Protein AF-A0A7R9SW06-F1 (afdb_monomer)

Structure (mmCIF, N/CA/C/O backbone):
data_AF-A0A7R9SW06-F1
#
_entry.id   AF-A0A7R9SW06-F1
#
loop_
_atom_site.group_PDB
_atom_site.id
_atom_site.type_symbol
_atom_site.label_atom_id
_atom_site.label_alt_id
_atom_site.label_comp_id
_atom_site.label_asym_id
_atom_site.label_entity_id
_atom_site.label_seq_id
_atom_site.pdbx_PDB_ins_code
_atom_site.Cartn_x
_atom_site.Cartn_y
_atom_site.Cartn_z
_atom_site.occupancy
_atom_site.B_iso_or_equiv
_atom_site.auth_seq_id
_atom_site.auth_comp_id
_atom_site.auth_asym_id
_atom_site.auth_atom_id
_atom_site.pdbx_PDB_model_num
ATOM 1 N N . TYR A 1 1 ? 52.222 19.090 9.764 1.00 40.25 1 TYR A N 1
ATOM 2 C CA . TYR A 1 1 ? 51.092 18.446 10.460 1.00 40.25 1 TYR A CA 1
ATOM 3 C C . TYR A 1 1 ? 50.824 17.094 9.822 1.00 40.25 1 TYR A C 1
ATOM 5 O O . TYR A 1 1 ? 50.360 17.030 8.693 1.00 40.25 1 TYR A O 1
ATOM 13 N N . THR A 1 2 ? 51.241 16.023 10.492 1.00 40.75 2 THR A N 1
ATOM 14 C CA . THR A 1 2 ? 51.134 14.634 10.034 1.00 40.75 2 THR A CA 1
ATOM 15 C C . THR A 1 2 ? 49.732 14.092 10.317 1.00 40.75 2 THR A C 1
ATOM 17 O O . THR A 1 2 ? 49.271 14.091 11.455 1.00 40.75 2 THR A O 1
A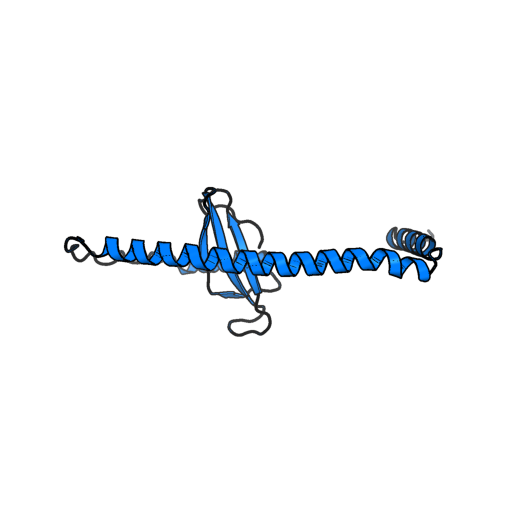TOM 20 N N . ASN A 1 3 ? 49.042 13.645 9.266 1.00 39.06 3 ASN A N 1
ATOM 21 C CA . ASN A 1 3 ? 47.735 12.997 9.353 1.00 39.06 3 ASN A CA 1
ATOM 22 C C . ASN A 1 3 ? 47.910 11.562 9.872 1.00 39.06 3 ASN A C 1
ATOM 24 O O . ASN A 1 3 ? 48.307 10.664 9.129 1.00 39.06 3 ASN A O 1
ATOM 28 N N . VAL A 1 4 ? 47.630 11.344 11.157 1.00 48.91 4 VAL A N 1
A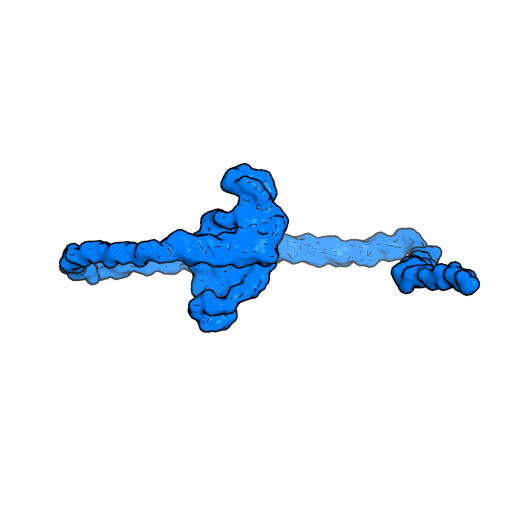TOM 29 C CA . VAL A 1 4 ? 47.586 10.008 11.762 1.00 48.91 4 VAL A CA 1
ATOM 30 C C . VAL A 1 4 ? 46.186 9.436 11.536 1.00 48.91 4 VAL A C 1
ATOM 32 O O . VAL A 1 4 ? 45.221 9.833 12.185 1.00 48.91 4 VAL A O 1
ATOM 35 N N . GLY A 1 5 ? 46.066 8.521 10.573 1.00 46.75 5 GLY A N 1
ATOM 36 C CA . GLY A 1 5 ? 44.815 7.842 10.243 1.00 46.75 5 GLY A CA 1
ATOM 37 C C . GLY A 1 5 ? 44.346 6.922 11.372 1.00 46.75 5 GLY A C 1
ATOM 38 O O . GLY A 1 5 ? 44.949 5.880 11.631 1.00 46.75 5 GLY A O 1
ATOM 39 N N . LEU A 1 6 ? 43.240 7.283 12.022 1.00 52.09 6 LEU A N 1
ATOM 40 C CA . LEU A 1 6 ? 42.521 6.409 12.946 1.00 52.09 6 LEU A CA 1
ATOM 41 C C . LEU A 1 6 ? 41.846 5.270 12.158 1.00 52.09 6 LEU A C 1
ATOM 43 O O . LEU A 1 6 ? 41.028 5.538 11.274 1.00 52.09 6 LEU A O 1
ATOM 47 N N . PRO A 1 7 ? 42.136 3.988 12.451 1.00 55.53 7 PRO A N 1
ATOM 48 C CA . PRO A 1 7 ? 41.423 2.887 11.825 1.00 55.53 7 PRO A CA 1
ATOM 49 C C . PRO A 1 7 ? 39.960 2.898 12.277 1.00 55.53 7 PRO A C 1
ATOM 51 O O . PRO A 1 7 ? 39.664 2.927 13.473 1.00 55.53 7 PRO A O 1
ATOM 54 N N . SER A 1 8 ? 39.049 2.859 11.301 1.00 63.91 8 SER A N 1
ATOM 55 C CA . SER A 1 8 ? 37.607 2.865 11.531 1.00 63.91 8 SER A CA 1
ATOM 56 C C . SER A 1 8 ? 37.210 1.793 12.550 1.00 63.91 8 SER A C 1
ATOM 58 O O . SER A 1 8 ? 37.648 0.641 12.486 1.00 63.91 8 SER A O 1
ATOM 60 N N . ILE A 1 9 ? 36.357 2.180 13.500 1.00 63.38 9 ILE A N 1
ATOM 61 C CA . ILE A 1 9 ? 35.842 1.355 14.609 1.00 63.38 9 ILE A CA 1
ATOM 62 C C . ILE A 1 9 ? 35.368 -0.031 14.125 1.00 63.38 9 ILE A C 1
ATOM 64 O O . ILE A 1 9 ? 35.534 -1.037 14.819 1.00 63.38 9 ILE A O 1
ATOM 68 N N . ARG A 1 10 ? 34.894 -0.103 12.876 1.00 61.09 10 ARG A N 1
ATOM 69 C CA . ARG A 1 10 ? 34.485 -1.320 12.168 1.00 61.09 10 ARG A CA 1
ATOM 70 C C . ARG A 1 10 ? 35.594 -2.380 12.081 1.00 61.09 10 ARG A C 1
ATOM 72 O O . ARG A 1 10 ? 35.355 -3.535 12.424 1.00 61.09 10 ARG A O 1
ATOM 79 N N . LYS A 1 11 ? 36.831 -1.995 11.735 1.00 66.88 11 LYS A N 1
ATOM 80 C CA . LYS A 1 11 ? 37.970 -2.934 11.636 1.00 66.88 11 LYS A CA 1
ATOM 81 C C . LYS A 1 11 ? 38.379 -3.506 12.995 1.00 66.88 11 LYS A C 1
ATOM 83 O O . LYS A 1 11 ? 38.892 -4.623 13.067 1.00 66.88 11 LYS A O 1
ATOM 88 N N . ARG A 1 12 ? 38.150 -2.766 14.087 1.00 66.75 12 ARG A N 1
ATOM 89 C CA . ARG A 1 12 ? 38.473 -3.226 15.448 1.00 66.75 12 ARG A CA 1
ATOM 90 C C . ARG A 1 12 ? 37.442 -4.224 15.977 1.00 66.75 12 ARG A C 1
ATOM 92 O O . ARG A 1 12 ? 37.821 -5.152 16.688 1.00 66.75 12 ARG A O 1
ATOM 99 N N . GLN A 1 13 ? 36.169 -4.071 15.610 1.00 66.12 13 GLN A N 1
ATOM 100 C CA . GLN A 1 13 ? 35.126 -5.032 15.978 1.00 66.12 13 GLN A CA 1
ATOM 101 C C . GLN A 1 13 ? 35.239 -6.347 15.197 1.00 66.12 13 GLN A C 1
ATOM 103 O O . GLN A 1 13 ? 35.116 -7.417 15.791 1.00 66.12 13 GLN A O 1
ATOM 108 N N . GLU A 1 14 ? 35.589 -6.290 13.912 1.00 67.88 14 GLU A N 1
ATOM 109 C CA . GLU A 1 14 ? 35.729 -7.494 13.084 1.00 67.88 14 GLU A CA 1
ATOM 110 C C . GLU A 1 14 ? 36.859 -8.420 13.573 1.00 67.88 14 GLU A C 1
ATOM 112 O O . GLU A 1 14 ? 36.693 -9.638 13.647 1.00 67.88 14 GLU A O 1
ATOM 117 N N . ARG A 1 15 ? 37.991 -7.850 14.015 1.00 70.81 15 ARG A N 1
ATOM 118 C CA . ARG A 1 15 ? 39.097 -8.636 14.595 1.00 70.81 15 ARG A CA 1
ATOM 119 C C . ARG A 1 15 ? 38.717 -9.315 15.913 1.00 70.81 15 ARG A C 1
ATOM 121 O O . ARG A 1 15 ? 39.169 -10.427 16.169 1.00 70.81 15 ARG A O 1
ATOM 128 N N . ARG A 1 16 ? 37.869 -8.682 16.734 1.00 68.94 16 ARG A N 1
ATOM 129 C CA . ARG A 1 16 ? 37.386 -9.272 17.997 1.00 68.94 16 ARG A CA 1
ATOM 130 C C . ARG A 1 16 ? 36.419 -10.434 17.765 1.00 68.94 16 ARG A C 1
ATOM 132 O O . ARG A 1 16 ? 36.455 -11.395 18.525 1.00 68.94 16 ARG A O 1
ATOM 139 N N . LEU A 1 17 ? 35.600 -10.371 16.715 1.00 64.88 17 LEU A N 1
ATOM 140 C CA . LEU A 1 17 ? 34.701 -11.464 16.332 1.00 64.88 17 LEU A CA 1
ATOM 141 C C . LEU A 1 17 ? 35.467 -12.671 15.778 1.00 64.88 17 LEU A C 1
ATOM 143 O O . LEU A 1 17 ? 35.213 -13.792 16.208 1.00 64.88 17 LEU A O 1
ATOM 147 N N . ARG A 1 18 ? 36.467 -12.454 14.912 1.00 66.12 18 ARG A N 1
ATOM 148 C CA . ARG A 1 18 ? 37.287 -13.557 14.374 1.00 66.12 18 ARG A CA 1
ATOM 149 C C . ARG A 1 18 ? 38.090 -14.286 15.458 1.00 66.12 18 ARG A C 1
ATOM 151 O O . ARG A 1 18 ? 38.151 -15.508 15.435 1.00 66.12 18 ARG A O 1
ATOM 158 N N . ALA A 1 19 ? 38.627 -13.563 16.444 1.00 65.56 19 ALA A N 1
ATOM 159 C CA . ALA A 1 19 ? 39.363 -14.167 17.560 1.00 65.56 19 ALA A CA 1
ATOM 160 C C . ALA A 1 19 ? 38.480 -15.005 18.507 1.00 65.56 19 ALA A C 1
ATOM 162 O O . ALA A 1 19 ? 38.982 -15.895 19.184 1.00 65.56 19 ALA A O 1
ATOM 163 N N . ARG A 1 20 ? 37.165 -14.745 18.559 1.00 64.31 20 ARG A N 1
ATOM 164 C CA . ARG A 1 20 ? 36.224 -15.548 19.360 1.00 64.31 20 ARG A CA 1
ATOM 165 C C . ARG A 1 20 ? 35.772 -16.831 18.662 1.00 64.31 20 ARG A C 1
ATOM 167 O O . ARG A 1 20 ? 35.297 -17.736 19.336 1.00 64.31 20 ARG A O 1
ATOM 174 N N . LEU A 1 21 ? 35.931 -16.923 17.341 1.00 58.50 21 LEU A N 1
ATOM 175 C CA . LEU A 1 21 ? 35.469 -18.063 16.544 1.00 58.50 21 LEU A CA 1
ATOM 176 C C . LEU A 1 21 ? 36.570 -19.091 16.241 1.00 58.50 21 LEU A C 1
ATOM 178 O O . LEU A 1 21 ? 36.255 -20.215 15.872 1.00 58.50 21 LEU A O 1
ATOM 182 N N . SER A 1 22 ? 37.850 -18.764 16.449 1.00 62.41 22 SER A N 1
ATOM 183 C CA . SER A 1 22 ? 38.970 -19.680 16.174 1.00 62.41 22 SER A CA 1
ATOM 184 C C . SER A 1 22 ? 39.188 -20.773 17.233 1.00 62.41 22 SER A C 1
ATOM 186 O O . SER A 1 22 ? 40.122 -21.556 17.100 1.00 62.41 22 SER A O 1
ATOM 188 N N . GLY A 1 23 ? 38.371 -20.821 18.290 1.00 62.22 23 GLY A N 1
ATOM 189 C CA . GLY A 1 23 ? 38.487 -21.803 19.378 1.00 62.22 23 GLY A CA 1
ATOM 190 C C . GLY A 1 23 ? 37.422 -22.902 19.376 1.00 62.22 23 GLY A C 1
ATOM 191 O O . GLY A 1 23 ? 37.426 -23.742 20.271 1.00 62.22 23 GLY A O 1
ATOM 192 N N . ILE A 1 24 ? 36.486 -22.894 18.422 1.00 59.81 24 ILE A N 1
ATOM 193 C CA . ILE A 1 24 ? 35.363 -23.838 18.412 1.00 59.81 24 ILE A CA 1
ATOM 194 C C . ILE A 1 24 ? 35.707 -25.007 17.490 1.00 59.81 24 ILE A C 1
ATOM 196 O O . ILE A 1 24 ? 35.837 -24.850 16.278 1.00 59.81 24 ILE A O 1
ATOM 200 N N . HIS A 1 25 ? 35.868 -26.185 18.089 1.00 59.91 25 HIS A N 1
ATOM 201 C CA . HIS A 1 25 ? 36.148 -27.430 17.383 1.00 59.91 25 HIS A CA 1
ATOM 202 C C . HIS A 1 25 ? 34.991 -27.756 16.408 1.00 59.91 25 HIS A C 1
ATOM 204 O O . HIS A 1 25 ? 33.824 -27.680 16.806 1.00 59.91 25 HIS A O 1
ATOM 210 N N . PRO A 1 26 ? 35.263 -28.140 15.145 1.00 60.34 26 PRO A N 1
ATOM 211 C CA . PRO A 1 26 ? 34.229 -28.350 14.121 1.00 60.34 26 PRO A CA 1
ATOM 212 C C . PRO A 1 26 ? 33.219 -29.459 14.470 1.00 60.34 26 PRO A C 1
ATOM 214 O O . PRO A 1 26 ? 32.107 -29.475 13.950 1.00 60.34 26 PRO A O 1
ATOM 217 N N . SER A 1 27 ? 33.559 -30.343 15.408 1.00 55.97 27 SER A N 1
ATOM 218 C CA . SER A 1 27 ? 32.690 -31.405 15.925 1.00 55.97 27 SER A CA 1
ATOM 219 C C . SER A 1 27 ? 31.539 -30.906 16.814 1.00 55.97 27 SER A C 1
ATOM 221 O O . SER A 1 27 ? 30.561 -31.627 16.993 1.00 55.97 27 SER A O 1
ATOM 223 N N . SER A 1 28 ? 31.602 -29.676 17.334 1.00 55.81 28 SER A N 1
ATOM 224 C CA . SER A 1 28 ? 30.560 -29.113 18.211 1.00 55.81 28 SER A CA 1
ATOM 225 C C . SER A 1 28 ? 29.401 -28.459 17.446 1.00 55.81 28 SER A C 1
ATOM 227 O O . SER A 1 28 ? 28.341 -28.223 18.021 1.00 55.81 28 SER A O 1
ATOM 229 N N . TYR A 1 29 ? 29.569 -28.179 16.148 1.00 54.75 29 TYR A N 1
ATOM 230 C CA . TYR A 1 29 ? 28.536 -27.542 15.317 1.00 54.75 29 TYR A CA 1
ATOM 231 C C . TYR A 1 29 ? 27.386 -28.491 14.953 1.00 54.75 29 TYR A C 1
ATOM 233 O O . TYR A 1 29 ? 26.243 -28.056 14.826 1.00 54.75 29 TYR A O 1
ATOM 241 N N . LEU A 1 30 ? 27.665 -29.791 14.836 1.00 54.94 30 LEU A N 1
ATOM 242 C CA . LEU A 1 30 ? 26.669 -30.797 14.453 1.00 54.94 30 LEU A CA 1
ATOM 243 C C . LEU A 1 30 ? 25.612 -31.031 15.544 1.00 54.94 30 LEU A C 1
ATOM 245 O O . LEU A 1 30 ? 24.439 -31.218 15.230 1.00 54.94 30 LEU A O 1
ATOM 249 N N . LEU A 1 31 ? 25.998 -30.940 16.820 1.00 55.91 31 LEU A N 1
ATOM 250 C CA . LEU A 1 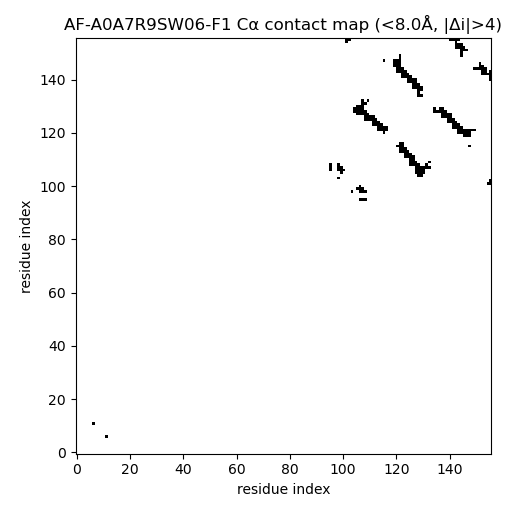31 ? 25.088 -31.155 17.952 1.00 55.91 31 LEU A CA 1
ATOM 251 C C . LEU A 1 31 ? 24.140 -29.975 18.212 1.00 55.91 31 LEU A C 1
ATOM 253 O O . LEU A 1 31 ? 23.041 -30.183 18.717 1.00 55.91 31 LEU A O 1
ATOM 257 N N . VAL A 1 32 ? 24.520 -28.751 17.835 1.00 56.47 32 VAL A N 1
ATOM 258 C CA . VAL A 1 32 ? 23.677 -27.555 18.035 1.00 56.47 32 VAL A CA 1
ATOM 259 C C . VAL A 1 32 ? 22.699 -27.335 16.872 1.00 56.47 32 VAL A C 1
ATOM 261 O O . VAL A 1 32 ? 21.630 -26.763 17.069 1.00 56.47 32 VAL A O 1
ATOM 264 N N . MET A 1 33 ? 23.012 -27.824 15.666 1.00 55.41 33 MET A N 1
ATOM 265 C CA . MET A 1 33 ? 22.165 -27.617 14.479 1.00 55.41 33 MET A CA 1
ATOM 266 C C . MET A 1 33 ? 20.992 -28.605 14.357 1.00 55.41 33 MET A C 1
ATOM 268 O O . MET A 1 33 ? 19.985 -28.279 13.731 1.00 55.41 33 MET A O 1
ATOM 272 N N . LEU A 1 34 ? 21.075 -29.784 14.981 1.00 56.59 34 LEU A N 1
ATOM 273 C CA . LEU A 1 34 ? 20.015 -30.802 14.935 1.00 56.59 34 LEU A CA 1
ATOM 274 C C . LEU A 1 34 ? 18.675 -30.371 15.574 1.00 56.59 34 LEU A C 1
ATOM 276 O O . LEU A 1 34 ? 17.641 -30.572 14.934 1.00 56.59 34 LEU A O 1
ATOM 280 N N . PRO A 1 35 ? 18.625 -29.737 16.764 1.00 55.62 35 PRO A N 1
ATOM 281 C CA . PRO A 1 35 ? 17.347 -29.299 17.332 1.00 55.62 35 PRO A CA 1
ATOM 282 C C . PRO A 1 35 ? 16.718 -28.114 16.577 1.00 55.62 35 PRO A C 1
ATOM 284 O O . PRO A 1 35 ? 15.495 -28.007 16.529 1.00 55.62 35 PRO A O 1
ATOM 287 N N . LEU A 1 36 ? 17.518 -27.255 15.930 1.00 55.06 36 LEU A N 1
ATOM 288 C CA . LEU A 1 36 ? 17.008 -26.110 15.158 1.00 55.06 36 LEU A CA 1
ATOM 289 C C . LEU A 1 36 ? 16.291 -26.535 13.867 1.00 55.06 36 LEU A C 1
ATOM 291 O O . LEU A 1 36 ? 15.274 -25.942 13.508 1.00 55.06 36 LEU A O 1
ATOM 295 N N . LEU A 1 37 ? 16.766 -27.595 13.205 1.00 57.91 37 LEU A N 1
ATOM 296 C CA . LEU A 1 37 ? 16.092 -28.178 12.039 1.00 57.91 37 LEU A CA 1
ATOM 297 C C . LEU A 1 37 ? 14.740 -28.812 12.406 1.00 57.91 37 LEU A C 1
ATOM 299 O O . LEU A 1 37 ? 13.773 -28.649 11.666 1.00 57.91 37 LEU A O 1
ATOM 303 N N . GLY A 1 38 ? 14.640 -29.462 13.571 1.00 56.56 38 GLY A N 1
ATOM 304 C CA . GLY A 1 38 ? 13.379 -30.038 14.052 1.00 56.56 38 GLY A CA 1
ATOM 305 C C . GLY A 1 38 ? 12.295 -28.987 14.322 1.00 56.56 38 GLY A C 1
ATOM 306 O O . GLY A 1 38 ? 11.138 -29.180 13.948 1.00 56.56 38 GLY A O 1
ATOM 307 N N . VAL A 1 39 ? 12.671 -27.841 14.904 1.00 63.00 39 VAL A N 1
ATOM 308 C CA . VAL A 1 39 ? 11.737 -26.731 15.166 1.00 63.00 39 VAL A CA 1
ATOM 309 C C . VAL A 1 39 ? 11.242 -26.091 13.864 1.00 63.00 39 VAL A C 1
ATOM 311 O O . VAL A 1 39 ? 10.059 -25.771 13.761 1.00 63.00 39 VAL A O 1
ATOM 314 N N . LEU A 1 40 ? 12.105 -25.956 12.849 1.00 55.59 40 LEU A N 1
ATOM 315 C CA . LEU A 1 40 ? 11.716 -25.374 11.559 1.00 55.59 40 LEU A CA 1
ATOM 316 C C . LEU A 1 40 ? 10.702 -26.247 10.803 1.00 55.59 40 LEU A C 1
ATOM 318 O O . LEU A 1 40 ? 9.724 -25.726 10.270 1.00 55.59 40 LEU A O 1
ATOM 322 N N . VAL A 1 41 ? 10.892 -27.572 10.804 1.00 58.72 41 VAL A N 1
ATOM 323 C CA . VAL A 1 41 ? 9.966 -28.510 10.140 1.00 58.72 41 VAL A CA 1
ATOM 324 C C . VAL A 1 41 ? 8.613 -28.558 10.861 1.00 58.72 41 VAL A C 1
ATOM 326 O O . VAL A 1 41 ? 7.569 -28.561 10.208 1.00 58.72 41 VAL A O 1
ATOM 329 N N . GLY A 1 42 ? 8.605 -28.516 12.199 1.00 55.16 42 GLY A N 1
ATOM 330 C CA . GLY A 1 42 ? 7.365 -28.458 12.983 1.00 55.16 42 GLY A CA 1
ATOM 331 C C . GLY A 1 42 ? 6.545 -27.187 12.730 1.00 55.16 42 GLY A C 1
ATOM 332 O O . GLY A 1 42 ? 5.324 -27.256 12.587 1.00 55.16 42 GLY A O 1
ATOM 333 N N . TYR A 1 43 ? 7.208 -26.033 12.595 1.00 53.06 43 TYR A N 1
ATOM 334 C CA . TYR A 1 43 ? 6.543 -24.757 12.298 1.00 53.06 43 TYR A CA 1
ATOM 335 C C . TYR A 1 43 ? 5.874 -24.752 10.916 1.00 53.06 43 TYR A C 1
ATOM 337 O O . TYR A 1 43 ? 4.775 -24.221 10.749 1.00 53.06 43 TYR A O 1
ATOM 345 N N . GLN A 1 44 ? 6.512 -25.381 9.927 1.00 52.72 44 GLN A N 1
ATOM 346 C CA . GLN A 1 44 ? 6.015 -25.409 8.553 1.00 52.72 44 GLN A CA 1
ATOM 347 C C . GLN A 1 44 ? 4.787 -26.321 8.396 1.00 52.72 44 GLN A C 1
ATOM 349 O O . GLN A 1 44 ? 3.862 -25.979 7.658 1.00 52.72 44 GLN A O 1
ATOM 354 N N . MET A 1 45 ? 4.718 -27.429 9.145 1.00 54.41 45 MET A N 1
ATOM 355 C CA . MET A 1 45 ? 3.523 -28.284 9.166 1.00 54.41 45 MET A CA 1
ATOM 356 C C . MET A 1 45 ? 2.357 -27.664 9.953 1.00 54.41 45 MET A C 1
ATOM 358 O O . MET A 1 45 ? 1.208 -27.776 9.525 1.00 54.41 45 MET A O 1
ATOM 362 N N . GLY A 1 46 ? 2.630 -26.949 11.052 1.00 50.06 46 GLY A N 1
ATOM 363 C CA . GLY A 1 46 ? 1.593 -26.255 11.830 1.00 50.06 46 GLY A CA 1
ATOM 364 C C . GLY A 1 46 ? 0.882 -25.143 11.046 1.00 50.06 46 GLY A C 1
ATOM 365 O O . GLY A 1 46 ? -0.339 -25.015 11.115 1.00 50.06 46 GLY A O 1
ATOM 366 N N . LEU A 1 47 ? 1.622 -24.386 10.228 1.00 52.28 47 LEU A N 1
ATOM 367 C CA . LEU A 1 47 ? 1.053 -23.335 9.371 1.00 52.28 47 LEU A CA 1
ATOM 368 C C . LEU A 1 47 ? 0.159 -23.893 8.248 1.00 52.28 47 LEU A C 1
ATOM 370 O O . LEU A 1 47 ? -0.827 -23.258 7.874 1.00 52.28 47 LEU A O 1
ATOM 374 N N . SER A 1 48 ? 0.452 -25.093 7.739 1.00 49.69 48 SER A N 1
ATOM 375 C CA . SER A 1 48 ? -0.361 -25.743 6.700 1.00 49.69 48 SER A CA 1
ATOM 376 C C . SER A 1 48 ? -1.704 -26.265 7.238 1.00 49.69 48 SER A C 1
ATOM 378 O O . SER A 1 48 ? -2.728 -26.147 6.558 1.00 49.69 48 SER A O 1
ATOM 380 N N . ALA A 1 49 ? -1.730 -26.766 8.479 1.00 52.81 49 ALA A N 1
ATOM 381 C CA . ALA A 1 49 ? -2.955 -27.239 9.124 1.00 52.81 49 ALA A CA 1
ATOM 382 C C . ALA A 1 49 ? -3.907 -26.086 9.502 1.00 52.81 49 ALA A C 1
ATOM 384 O O . ALA A 1 49 ? -5.111 -26.184 9.261 1.00 52.81 49 ALA A O 1
ATOM 385 N N . CYS A 1 50 ? -3.381 -24.958 9.997 1.00 50.78 50 CYS A N 1
ATOM 386 C CA . CYS A 1 50 ? -4.205 -23.792 10.349 1.00 50.78 50 CYS A CA 1
ATOM 387 C C . CYS A 1 50 ? -4.855 -23.112 9.129 1.00 50.78 50 CYS A C 1
ATOM 389 O O . CYS A 1 50 ? -5.996 -22.657 9.221 1.00 50.78 50 CYS A O 1
ATOM 391 N N . ASN A 1 51 ? -4.190 -23.091 7.968 1.00 46.59 51 ASN A N 1
ATOM 392 C CA . ASN A 1 51 ? -4.773 -22.517 6.747 1.00 46.59 51 ASN A CA 1
ATOM 393 C C . ASN A 1 51 ? -5.917 -23.362 6.162 1.00 46.59 51 ASN A C 1
ATOM 395 O O . ASN A 1 51 ? -6.813 -22.817 5.520 1.00 46.59 51 ASN A O 1
ATOM 399 N N . SER A 1 52 ? -5.923 -24.676 6.402 1.00 47.75 52 SER A N 1
ATOM 400 C CA . SER A 1 52 ? -6.968 -25.558 5.866 1.00 47.75 52 SER A CA 1
ATOM 401 C C . SER A 1 52 ? -8.273 -25.483 6.669 1.00 47.75 52 SER A C 1
ATOM 403 O O . SER A 1 52 ? -9.349 -25.626 6.094 1.00 47.75 52 SER A O 1
ATOM 405 N N . GLN A 1 53 ? -8.209 -25.195 7.976 1.00 48.38 53 GLN A N 1
ATOM 406 C CA . GLN A 1 53 ? -9.406 -25.066 8.819 1.00 48.38 53 GLN A CA 1
ATOM 407 C C . GLN A 1 53 ? -10.115 -23.710 8.672 1.00 48.38 53 GLN A C 1
ATOM 409 O O . GLN A 1 53 ? -11.343 -23.682 8.627 1.00 48.38 53 GLN A O 1
ATOM 414 N N . MET A 1 54 ? -9.391 -22.596 8.495 1.00 46.69 54 MET A N 1
ATOM 415 C CA . MET A 1 54 ? -10.042 -21.290 8.281 1.00 46.69 54 MET A CA 1
ATOM 416 C C . MET A 1 54 ? -10.764 -21.179 6.929 1.00 46.69 54 MET A C 1
ATOM 418 O O . MET A 1 54 ? -11.731 -20.428 6.810 1.00 46.69 54 MET A O 1
ATOM 422 N N . SER A 1 55 ? -10.337 -21.930 5.909 1.00 50.75 55 SER A N 1
ATOM 423 C CA . SER A 1 55 ? -10.956 -21.868 4.579 1.00 50.75 55 SER A CA 1
ATOM 424 C C . SER A 1 55 ? -12.342 -22.523 4.516 1.00 50.75 55 SER A C 1
ATOM 426 O O . SER A 1 55 ? -13.133 -22.152 3.650 1.00 50.75 55 SER A O 1
ATOM 428 N N . ALA A 1 56 ? -12.646 -23.487 5.391 1.00 52.28 56 ALA A N 1
ATOM 429 C CA . ALA A 1 56 ? -13.912 -24.221 5.346 1.00 52.28 56 ALA A CA 1
ATOM 430 C C . ALA A 1 56 ? -15.046 -23.478 6.074 1.00 52.28 56 ALA A C 1
ATOM 432 O O . ALA A 1 56 ? -16.146 -23.362 5.539 1.00 52.28 56 ALA A O 1
ATOM 433 N N . GLU A 1 57 ? -14.776 -22.894 7.246 1.00 50.78 57 GLU A N 1
ATOM 434 C CA . GLU A 1 57 ? -15.815 -22.199 8.025 1.00 50.78 57 GLU A CA 1
ATOM 435 C C . GLU A 1 57 ? -16.160 -20.809 7.463 1.00 50.78 57 GLU A C 1
ATOM 437 O O . GLU A 1 57 ? -17.294 -20.343 7.578 1.00 50.78 57 GLU A O 1
ATOM 442 N N . HIS A 1 58 ? -15.214 -20.148 6.789 1.00 48.44 58 HIS A N 1
ATOM 443 C CA . HIS A 1 58 ? -15.440 -18.813 6.229 1.00 48.44 58 HIS A CA 1
ATOM 444 C C . HIS A 1 58 ? -16.196 -18.831 4.887 1.00 48.44 58 HIS A C 1
ATOM 446 O O . HIS A 1 58 ? -16.780 -17.818 4.488 1.00 48.44 58 HIS A O 1
ATOM 452 N N . PHE A 1 59 ? -16.205 -19.973 4.187 1.00 45.38 59 PHE A N 1
ATOM 453 C CA . PHE A 1 59 ? -16.966 -20.147 2.949 1.00 45.38 59 PHE A CA 1
ATOM 454 C C . PHE A 1 59 ? -18.466 -20.305 3.237 1.00 45.38 59 PHE A C 1
ATOM 456 O O . PHE A 1 59 ? -19.283 -19.650 2.593 1.00 45.38 59 PHE A O 1
ATOM 463 N N . ASP A 1 60 ? -18.829 -21.064 4.274 1.00 48.03 60 ASP A N 1
ATOM 464 C CA . ASP A 1 60 ? -20.231 -21.369 4.597 1.00 48.03 60 ASP A CA 1
ATOM 465 C C . ASP A 1 60 ? -21.021 -20.148 5.121 1.00 48.03 60 ASP A C 1
ATOM 467 O O . ASP A 1 60 ? -22.223 -20.001 4.882 1.00 48.03 60 ASP A O 1
ATOM 471 N N . LEU A 1 61 ? -20.337 -19.198 5.773 1.00 49.47 61 LEU A N 1
ATOM 472 C CA . LEU A 1 61 ? -20.943 -17.946 6.251 1.00 49.47 61 LEU A CA 1
ATOM 473 C C . LEU A 1 61 ? -21.260 -16.945 5.127 1.00 49.47 61 LEU A C 1
ATOM 475 O O . LEU A 1 61 ? -22.192 -16.148 5.264 1.00 49.47 61 LEU A O 1
ATOM 479 N N . ARG A 1 62 ? -20.520 -16.969 4.009 1.00 51.09 62 ARG A N 1
ATOM 480 C CA . ARG A 1 62 ? -20.785 -16.072 2.869 1.00 51.09 62 ARG A CA 1
ATOM 481 C C . ARG A 1 62 ? -22.003 -16.514 2.064 1.00 51.09 62 ARG A C 1
ATOM 483 O O . ARG A 1 62 ? -22.751 -15.657 1.599 1.00 51.09 62 ARG A O 1
ATOM 490 N N . THR A 1 63 ? -22.242 -17.817 1.957 1.00 50.88 63 THR A N 1
ATOM 491 C CA . THR A 1 63 ? -23.363 -18.367 1.184 1.00 50.88 63 THR A CA 1
ATOM 492 C C . THR A 1 63 ? -24.705 -18.085 1.858 1.00 50.88 63 THR A C 1
ATOM 494 O O . THR A 1 63 ? -25.628 -17.610 1.204 1.00 50.88 63 THR A O 1
ATOM 497 N N . ARG A 1 64 ? -24.801 -18.246 3.188 1.00 48.62 64 ARG A N 1
ATOM 498 C CA . ARG A 1 64 ? -26.059 -17.994 3.922 1.00 48.62 64 ARG A CA 1
ATOM 499 C C . ARG A 1 64 ? -26.474 -16.523 3.938 1.00 48.62 64 ARG A C 1
ATOM 501 O O . ARG A 1 64 ? -27.659 -16.220 3.909 1.00 48.62 64 ARG A O 1
ATOM 508 N N . ARG A 1 65 ? -25.516 -15.589 3.924 1.00 47.53 65 ARG A N 1
ATOM 509 C CA . ARG A 1 65 ? -25.819 -14.147 3.921 1.00 47.53 65 ARG A CA 1
ATOM 510 C C . ARG A 1 65 ? -26.234 -13.616 2.543 1.00 47.53 65 ARG A C 1
ATOM 512 O O . ARG A 1 65 ? -26.847 -12.555 2.467 1.00 47.53 65 ARG A O 1
ATOM 519 N N . ALA A 1 66 ? -25.912 -14.335 1.466 1.00 50.81 66 ALA A N 1
ATOM 520 C CA . ALA A 1 66 ? -26.318 -13.972 0.110 1.00 50.81 66 ALA A CA 1
ATOM 521 C C . ALA A 1 66 ? -27.787 -14.332 -0.184 1.00 50.81 66 ALA A C 1
ATOM 523 O O . ALA A 1 66 ? -28.430 -13.649 -0.980 1.00 50.81 66 ALA A O 1
ATOM 524 N N . GLU A 1 67 ? -28.341 -15.352 0.478 1.00 50.69 67 GLU A N 1
ATOM 525 C CA . GLU A 1 67 ? -29.727 -15.792 0.255 1.00 50.69 67 GLU A CA 1
ATOM 526 C C . GLU A 1 67 ? -30.762 -14.901 0.966 1.00 50.69 67 GLU A C 1
ATOM 528 O O . GLU A 1 67 ? -31.828 -14.635 0.406 1.00 50.69 67 GLU A O 1
ATOM 533 N N . ASP A 1 68 ? -30.425 -14.333 2.128 1.00 45.53 68 ASP A N 1
ATOM 534 C CA . ASP A 1 68 ? -31.337 -13.451 2.873 1.00 45.53 68 ASP A CA 1
ATOM 535 C C . ASP A 1 68 ? -31.494 -12.051 2.246 1.00 45.53 68 ASP A C 1
ATOM 537 O O . ASP A 1 68 ? -32.522 -11.400 2.426 1.00 45.53 68 ASP A O 1
ATOM 541 N N . CYS A 1 69 ? -30.530 -11.588 1.442 1.00 46.75 69 CYS A N 1
ATOM 542 C CA . CYS A 1 69 ? -30.605 -10.281 0.772 1.00 46.75 69 CYS A CA 1
ATOM 543 C C . CYS A 1 69 ? -31.530 -10.259 -0.457 1.00 46.75 69 CYS A C 1
ATOM 545 O O . CYS A 1 69 ? -31.788 -9.184 -1.000 1.00 46.75 69 CYS A O 1
ATOM 547 N N . ASN A 1 70 ? -32.025 -11.416 -0.913 1.00 46.09 70 ASN A N 1
ATOM 548 C CA . ASN A 1 70 ? -32.798 -11.514 -2.156 1.00 46.09 70 ASN A CA 1
ATOM 549 C C . ASN A 1 70 ? -34.322 -11.539 -1.947 1.00 46.09 70 ASN A C 1
ATOM 551 O O . ASN A 1 70 ? -35.086 -11.529 -2.913 1.00 46.09 70 ASN A O 1
ATOM 555 N N . ARG A 1 71 ? -34.796 -11.534 -0.695 1.00 52.38 71 ARG A N 1
ATOM 556 C CA . ARG A 1 71 ? -36.211 -11.320 -0.380 1.00 52.38 71 ARG A CA 1
ATOM 557 C C . ARG A 1 71 ? -36.398 -9.898 0.133 1.00 52.38 71 ARG A C 1
ATOM 559 O O . ARG A 1 71 ? -35.892 -9.532 1.186 1.00 52.38 71 ARG A O 1
ATOM 566 N N . THR A 1 72 ? -37.211 -9.128 -0.589 1.00 53.34 72 THR A N 1
ATOM 567 C CA . THR A 1 72 ? -37.699 -7.779 -0.237 1.00 53.34 72 THR A CA 1
ATOM 568 C C . THR A 1 72 ? -36.697 -6.625 -0.394 1.00 53.34 72 THR A C 1
ATOM 570 O O . THR A 1 72 ? -36.347 -5.946 0.565 1.00 53.34 72 THR A O 1
ATOM 573 N N . LEU A 1 73 ? -36.331 -6.304 -1.640 1.00 50.12 73 LEU A N 1
ATOM 574 C CA . LEU A 1 73 ? -35.958 -4.930 -1.997 1.00 50.12 73 LEU A CA 1
ATOM 575 C C . LEU A 1 73 ? -37.155 -4.252 -2.688 1.00 50.12 73 LEU A C 1
ATOM 577 O O . LEU A 1 73 ? -37.570 -4.716 -3.751 1.00 50.12 73 LEU A O 1
ATOM 581 N N . PRO A 1 74 ? -37.739 -3.181 -2.117 1.00 48.84 74 PRO A N 1
ATOM 582 C CA . PRO A 1 74 ? -38.683 -2.349 -2.850 1.00 48.84 74 PRO A CA 1
ATOM 583 C C . PRO A 1 74 ? -37.957 -1.703 -4.035 1.00 48.84 74 PRO A C 1
ATOM 585 O O . PRO A 1 74 ? -36.809 -1.275 -3.912 1.00 48.84 74 PRO A O 1
ATOM 588 N N . SER A 1 75 ? -38.625 -1.647 -5.187 1.00 48.69 75 SER A N 1
ATOM 589 C CA . SER A 1 75 ? -38.153 -0.997 -6.412 1.00 48.69 75 SER A CA 1
ATOM 590 C C . SER A 1 75 ? -37.684 0.432 -6.116 1.00 48.69 75 SER A C 1
ATOM 592 O O . SER A 1 75 ? -38.496 1.340 -5.932 1.00 48.69 75 SER A O 1
ATOM 594 N N . ARG A 1 76 ? -36.362 0.611 -6.015 1.00 49.97 76 ARG A N 1
ATOM 595 C CA . ARG A 1 76 ? -35.710 1.898 -5.763 1.00 49.97 76 ARG A CA 1
ATOM 596 C C . ARG A 1 76 ? -35.900 2.786 -7.000 1.00 49.97 76 ARG A C 1
ATOM 598 O O . ARG A 1 76 ? -35.637 2.307 -8.102 1.00 49.97 76 ARG A O 1
ATOM 605 N N . PRO A 1 77 ? -36.339 4.0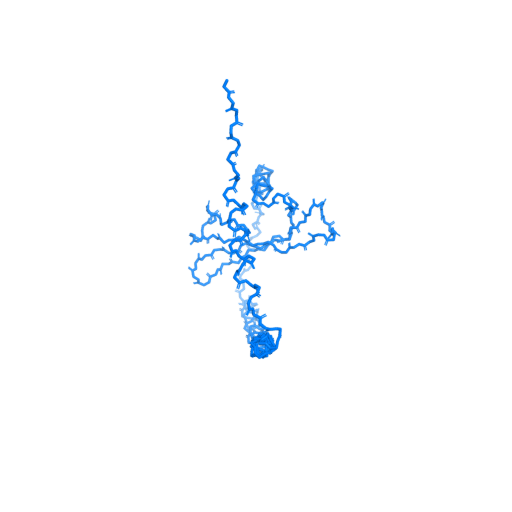47 -6.849 1.00 54.62 77 PRO A N 1
ATOM 606 C CA . PRO A 1 77 ? -36.407 4.973 -7.972 1.00 54.62 77 PRO A CA 1
ATOM 607 C C . PRO A 1 77 ? -35.008 5.173 -8.562 1.00 54.62 77 PRO A C 1
ATOM 609 O O . PRO A 1 77 ? -34.023 5.211 -7.821 1.00 54.62 77 PRO A O 1
ATOM 612 N N . GLU A 1 78 ? -34.952 5.276 -9.888 1.00 52.09 78 GLU A N 1
ATOM 613 C CA . GLU A 1 78 ? -33.773 5.558 -10.710 1.00 52.09 78 GLU A CA 1
ATOM 614 C C . GLU A 1 78 ? -33.025 6.787 -10.158 1.00 52.09 78 GLU A C 1
ATOM 616 O O . GLU A 1 78 ? -33.334 7.936 -10.462 1.00 52.09 78 GLU A O 1
ATOM 621 N N . GLN A 1 79 ? -32.065 6.554 -9.261 1.00 46.75 79 GLN A N 1
ATOM 622 C CA . GLN A 1 79 ? -31.121 7.575 -8.838 1.00 46.75 79 GLN A CA 1
ATOM 623 C C . GLN A 1 79 ? -30.014 7.596 -9.877 1.00 46.75 79 GLN A C 1
ATOM 625 O O . GLN A 1 79 ? -29.169 6.700 -9.915 1.00 46.75 79 GLN A O 1
ATOM 630 N N . THR A 1 80 ? -30.037 8.629 -10.716 1.00 52.69 80 THR A N 1
ATOM 631 C CA . THR A 1 80 ? -28.914 9.021 -11.561 1.00 52.69 80 THR A CA 1
ATOM 632 C C . THR A 1 80 ? -27.645 8.981 -10.702 1.00 52.69 80 THR A C 1
ATOM 634 O O . THR A 1 80 ? -27.635 9.606 -9.634 1.00 52.69 80 THR A O 1
ATOM 637 N N . PRO A 1 81 ? -26.606 8.216 -11.087 1.00 53.38 81 PRO A N 1
ATOM 638 C CA . PRO A 1 81 ? -25.398 8.112 -10.284 1.00 53.38 81 PRO A CA 1
ATOM 639 C C . PRO A 1 81 ? -24.845 9.522 -10.050 1.00 53.38 81 PRO A C 1
ATOM 641 O O . PRO A 1 81 ? -24.778 10.303 -11.005 1.00 53.38 81 PRO A O 1
ATOM 644 N N . PRO A 1 82 ? -24.492 9.889 -8.805 1.00 55.00 82 PRO A N 1
ATOM 645 C CA . PRO A 1 82 ? -23.890 11.184 -8.549 1.00 55.00 82 PRO A CA 1
ATOM 646 C C . PRO A 1 82 ? -22.627 11.281 -9.400 1.00 55.00 82 PRO A C 1
ATOM 648 O O . PRO A 1 82 ? -21.767 10.400 -9.339 1.00 55.00 82 PRO A O 1
ATOM 651 N N . SER A 1 83 ? -22.555 12.320 -10.230 1.00 57.75 83 SER A N 1
ATOM 652 C CA . SER A 1 83 ? -21.405 12.618 -11.076 1.00 57.75 83 SER A CA 1
ATOM 653 C C . SER A 1 83 ? -20.135 12.499 -10.238 1.00 57.75 83 SER A C 1
ATOM 655 O O . SER A 1 83 ? -19.976 13.224 -9.253 1.00 57.75 83 SER A O 1
ATOM 657 N N . ALA A 1 84 ? -19.271 11.542 -10.587 1.00 56.75 84 ALA A N 1
ATOM 658 C CA . ALA A 1 84 ? -18.017 11.319 -9.883 1.00 56.75 84 ALA A CA 1
ATOM 659 C C . ALA A 1 84 ? -17.253 12.653 -9.772 1.00 56.75 84 ALA A C 1
ATOM 661 O O . ALA A 1 84 ? -17.215 13.413 -10.745 1.00 56.75 84 ALA A O 1
ATOM 662 N N . PRO A 1 85 ? -16.675 12.985 -8.606 1.00 52.84 85 PRO A N 1
ATOM 663 C CA . PRO A 1 85 ? -16.001 14.260 -8.435 1.00 52.84 85 PRO A CA 1
ATOM 664 C C . PRO A 1 85 ? -14.843 14.390 -9.437 1.00 52.84 85 PRO A C 1
ATOM 666 O O . PRO A 1 85 ? -13.991 13.509 -9.536 1.00 52.84 85 PRO A O 1
ATOM 669 N N . LEU A 1 86 ? -14.795 15.532 -10.131 1.00 53.28 86 LEU A N 1
ATOM 670 C CA . LEU A 1 86 ? -13.804 15.969 -11.135 1.00 53.28 86 LEU A CA 1
ATOM 671 C C . LEU A 1 86 ? -12.330 16.010 -10.652 1.00 53.28 86 LEU A C 1
ATOM 673 O O . LEU A 1 86 ? -11.460 16.461 -11.387 1.00 53.28 86 LEU A O 1
ATOM 677 N N . ASN A 1 87 ? -12.029 15.524 -9.443 1.00 56.09 87 ASN A N 1
ATOM 678 C CA . ASN A 1 87 ? -10.723 15.636 -8.779 1.00 56.09 87 ASN A CA 1
ATOM 679 C C . ASN A 1 87 ? -9.951 14.304 -8.681 1.00 56.09 87 ASN A C 1
ATOM 681 O O . ASN A 1 87 ? -9.018 14.189 -7.884 1.00 56.09 87 ASN A O 1
ATOM 685 N N . SER A 1 88 ? -10.315 13.289 -9.467 1.00 60.25 88 SER A N 1
ATOM 686 C CA . SER A 1 88 ? -9.670 11.966 -9.428 1.00 60.25 88 SER A CA 1
ATOM 687 C C . SER A 1 88 ? -8.170 12.001 -9.755 1.00 60.25 88 SER A C 1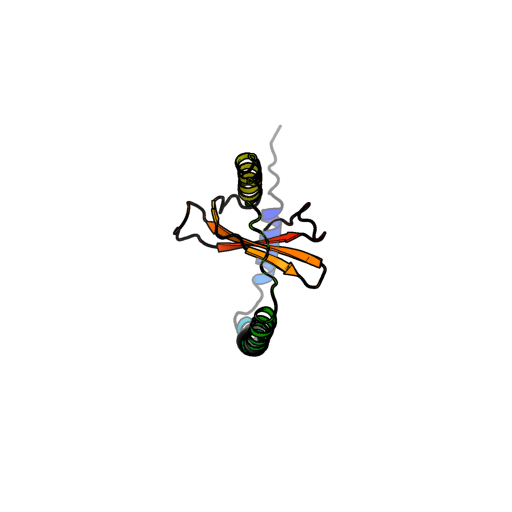
ATOM 689 O O . SER A 1 88 ? -7.403 11.262 -9.142 1.00 60.25 88 SER A 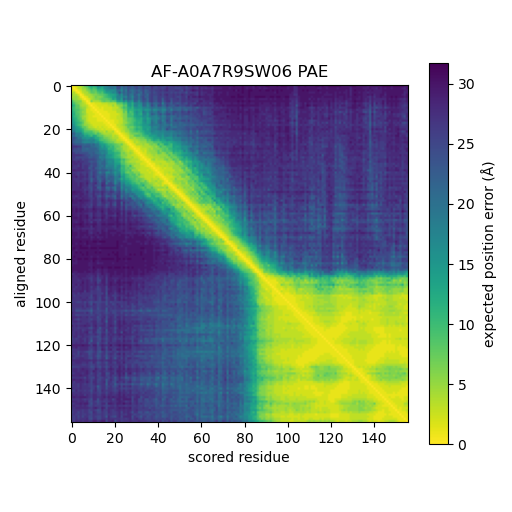O 1
ATOM 691 N N . GLY A 1 89 ? -7.731 12.899 -10.646 1.00 68.75 89 GLY A N 1
ATOM 692 C CA . GLY A 1 89 ? -6.322 13.008 -11.049 1.00 68.75 89 GLY A CA 1
ATOM 693 C C . GLY A 1 89 ? -5.384 13.422 -9.910 1.00 68.75 89 GLY A C 1
ATOM 694 O O . GLY A 1 89 ? -4.377 12.763 -9.669 1.00 68.75 89 GLY A O 1
ATOM 695 N N . ALA A 1 90 ? -5.748 14.457 -9.146 1.00 69.31 90 ALA A N 1
ATOM 696 C CA . ALA A 1 90 ? -4.909 14.961 -8.054 1.00 69.31 90 ALA A CA 1
ATOM 697 C C . ALA A 1 90 ? -4.761 13.944 -6.907 1.00 69.31 90 ALA A C 1
ATOM 699 O O . ALA A 1 90 ? -3.680 13.783 -6.339 1.00 69.31 90 ALA A O 1
ATOM 700 N N . ALA A 1 91 ? -5.839 13.221 -6.585 1.00 68.81 91 ALA A N 1
ATOM 701 C CA . ALA A 1 91 ? -5.807 12.170 -5.572 1.00 68.81 91 ALA A CA 1
ATOM 702 C C . ALA A 1 91 ? -4.939 10.978 -6.013 1.00 68.81 91 ALA A C 1
ATOM 704 O O . ALA A 1 91 ? -4.175 10.435 -5.213 1.00 68.81 91 ALA A O 1
ATOM 705 N N . GLN A 1 92 ? -5.018 10.601 -7.293 1.00 71.75 92 GLN A N 1
ATOM 706 C CA . GLN A 1 92 ? -4.199 9.535 -7.862 1.00 71.75 92 GLN A CA 1
ATOM 707 C C . GLN A 1 92 ? -2.709 9.898 -7.838 1.00 71.75 92 GLN A C 1
ATOM 709 O O . GLN A 1 92 ? -1.907 9.097 -7.362 1.00 71.75 92 GLN A O 1
ATOM 714 N N . GLU A 1 93 ? -2.344 11.114 -8.257 1.00 72.62 93 GLU A N 1
ATOM 715 C CA . GLU A 1 93 ? -0.958 11.598 -8.215 1.00 72.62 93 GLU A CA 1
ATOM 716 C C . GLU A 1 93 ? -0.390 11.602 -6.790 1.00 72.62 93 GLU A C 1
ATOM 718 O O . GLU A 1 93 ? 0.741 11.156 -6.559 1.00 72.62 93 GLU A O 1
ATOM 723 N N . GLN A 1 94 ? -1.186 12.041 -5.809 1.00 81.12 94 GLN A N 1
ATOM 724 C CA . GLN A 1 94 ? -0.784 12.051 -4.404 1.00 81.12 94 GLN A CA 1
ATOM 725 C C . GLN A 1 94 ? -0.521 10.633 -3.873 1.00 81.12 94 GLN A C 1
ATOM 727 O O . GLN A 1 94 ? 0.486 10.417 -3.188 1.00 81.12 94 GLN A O 1
ATOM 732 N N . ALA A 1 95 ? -1.384 9.671 -4.213 1.00 79.62 95 ALA A N 1
ATOM 733 C CA . ALA A 1 95 ? -1.237 8.273 -3.818 1.00 79.62 95 ALA A CA 1
ATOM 734 C C . ALA A 1 95 ? -0.004 7.626 -4.469 1.00 79.62 95 ALA A C 1
ATOM 736 O O . ALA A 1 95 ? 0.842 7.070 -3.765 1.00 79.62 95 ALA A O 1
ATOM 737 N N . THR A 1 96 ? 0.169 7.776 -5.787 1.00 80.31 96 THR A N 1
ATOM 738 C CA . THR A 1 96 ? 1.350 7.252 -6.497 1.00 80.31 96 THR A CA 1
ATOM 739 C C . THR A 1 96 ? 2.644 7.880 -5.989 1.00 80.31 96 THR A C 1
ATOM 741 O O . THR A 1 96 ? 3.648 7.191 -5.816 1.00 80.31 96 THR A O 1
ATOM 744 N N . GLY A 1 97 ? 2.618 9.176 -5.662 1.00 86.19 97 GLY A N 1
ATOM 745 C CA . GLY A 1 97 ? 3.764 9.871 -5.089 1.00 86.19 97 GLY A CA 1
ATOM 746 C C . GLY A 1 97 ? 4.119 9.374 -3.687 1.00 86.19 97 GLY A C 1
ATOM 747 O O . GLY A 1 97 ? 5.297 9.307 -3.343 1.00 86.19 97 GLY A O 1
ATOM 748 N N . TRP A 1 98 ? 3.130 9.015 -2.864 1.00 88.75 98 TRP A N 1
ATOM 749 C CA . TRP A 1 98 ? 3.383 8.418 -1.551 1.00 88.75 98 TRP A CA 1
ATOM 750 C C . TRP A 1 98 ? 4.003 7.024 -1.671 1.00 88.75 98 TRP A C 1
ATOM 752 O O . TRP A 1 98 ? 4.997 6.762 -0.992 1.00 88.75 98 TRP A O 1
ATOM 762 N N . VAL A 1 99 ? 3.485 6.172 -2.563 1.00 88.50 99 VAL A N 1
ATOM 763 C CA . VAL A 1 99 ? 4.050 4.835 -2.814 1.00 88.50 99 VAL A CA 1
ATOM 764 C C . VAL A 1 99 ? 5.496 4.959 -3.283 1.00 88.50 99 VAL A C 1
ATOM 766 O O . VAL A 1 99 ? 6.391 4.437 -2.630 1.00 88.50 99 VAL A O 1
ATOM 769 N N . ALA A 1 100 ? 5.766 5.752 -4.323 1.00 86.69 100 ALA A N 1
ATOM 770 C CA . ALA A 1 100 ? 7.118 5.916 -4.860 1.00 86.69 100 ALA A CA 1
ATOM 771 C C . ALA A 1 100 ? 8.144 6.396 -3.813 1.00 86.69 100 ALA A C 1
ATOM 773 O O . ALA A 1 100 ? 9.313 6.016 -3.876 1.00 86.69 100 ALA A O 1
ATOM 774 N N . ARG A 1 101 ? 7.722 7.204 -2.827 1.00 91.19 101 ARG A N 1
ATOM 775 C CA . ARG A 1 101 ? 8.591 7.654 -1.725 1.00 91.19 101 ARG A CA 1
ATOM 776 C C . ARG A 1 101 ? 8.869 6.569 -0.687 1.00 91.19 101 ARG A C 1
ATOM 778 O O . ARG A 1 101 ? 9.979 6.523 -0.167 1.00 91.19 101 ARG A O 1
ATOM 785 N N . ASN A 1 102 ? 7.881 5.739 -0.360 1.00 92.31 102 ASN A N 1
ATOM 786 C CA . ASN A 1 102 ? 8.019 4.722 0.686 1.00 92.31 102 ASN A CA 1
ATOM 787 C C . ASN A 1 102 ? 8.545 3.383 0.147 1.00 92.31 102 ASN A C 1
ATOM 789 O O . ASN A 1 102 ? 9.168 2.633 0.89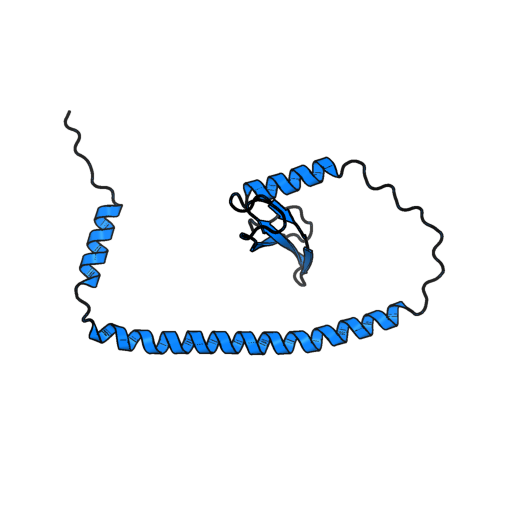2 1.00 92.31 102 ASN A O 1
ATOM 793 N N . THR A 1 103 ? 8.367 3.103 -1.147 1.00 91.19 103 THR A N 1
ATOM 794 C CA . THR A 1 103 ? 8.813 1.870 -1.811 1.00 91.19 103 THR A CA 1
ATOM 795 C C . THR A 1 103 ? 9.611 2.176 -3.078 1.00 91.19 103 THR A C 1
ATOM 797 O O . THR A 1 103 ? 9.200 1.811 -4.180 1.00 91.19 103 THR A O 1
ATOM 800 N N . PRO A 1 104 ? 10.795 2.806 -2.963 1.00 90.50 104 PRO A N 1
ATOM 801 C CA . PRO A 1 104 ? 11.549 3.290 -4.123 1.00 90.50 104 PRO A CA 1
ATOM 802 C C . PRO A 1 104 ? 12.000 2.178 -5.083 1.00 90.50 104 PRO A C 1
ATOM 804 O O . PRO A 1 104 ? 12.266 2.442 -6.250 1.00 90.50 104 PRO A O 1
ATOM 807 N N . LEU A 1 105 ? 12.085 0.930 -4.610 1.00 94.00 105 LEU A N 1
ATOM 808 C CA . LEU A 1 105 ? 12.438 -0.228 -5.438 1.00 94.00 105 LEU A CA 1
ATOM 809 C C . LEU A 1 105 ? 11.261 -0.756 -6.270 1.00 94.00 105 LEU A C 1
ATOM 811 O O . LEU A 1 105 ? 11.474 -1.485 -7.237 1.00 94.00 105 LEU A O 1
ATOM 815 N N . LEU A 1 106 ? 10.034 -0.410 -5.881 1.00 94.56 106 LEU A N 1
ATOM 816 C CA . LEU A 1 106 ? 8.788 -0.878 -6.479 1.00 94.56 106 LEU A CA 1
ATOM 817 C C . LEU A 1 106 ? 7.822 0.317 -6.623 1.00 94.56 106 LEU A C 1
ATOM 819 O O . LEU A 1 106 ? 6.838 0.399 -5.885 1.00 94.56 106 LEU A O 1
ATOM 823 N N . PRO A 1 107 ? 8.133 1.297 -7.496 1.00 91.38 107 PRO A N 1
ATOM 824 C CA . PRO A 1 107 ? 7.364 2.534 -7.611 1.00 91.38 107 PRO A CA 1
ATOM 825 C C . PRO A 1 107 ? 6.021 2.349 -8.328 1.00 91.38 107 PRO A C 1
ATOM 827 O O . PRO A 1 107 ? 5.156 3.217 -8.228 1.00 91.38 107 PRO A O 1
ATOM 830 N N . TYR A 1 108 ? 5.843 1.251 -9.066 1.00 93.12 108 TYR A N 1
ATOM 831 C CA . TYR A 1 108 ? 4.579 0.927 -9.714 1.00 93.12 108 TYR A CA 1
ATOM 832 C C . TYR A 1 108 ? 3.667 0.180 -8.738 1.00 93.12 108 TYR A C 1
ATOM 834 O O . TYR A 1 108 ? 4.095 -0.805 -8.138 1.00 93.12 108 TYR A O 1
ATOM 842 N N . ALA A 1 109 ? 2.413 0.622 -8.619 1.00 93.88 109 ALA A N 1
ATOM 843 C CA . ALA A 1 109 ? 1.390 -0.001 -7.784 1.00 93.88 109 ALA A CA 1
ATOM 844 C C . ALA A 1 109 ? 0.126 -0.317 -8.589 1.00 93.88 109 ALA A C 1
ATOM 846 O O . ALA A 1 109 ? -0.330 0.505 -9.385 1.00 93.88 109 ALA A O 1
ATOM 847 N N . HIS A 1 110 ? -0.456 -1.492 -8.353 1.00 93.31 110 HIS A N 1
ATOM 848 C CA . HIS A 1 110 ? -1.673 -1.953 -9.017 1.00 93.31 110 HIS A CA 1
ATOM 849 C C . HIS A 1 110 ? -2.502 -2.880 -8.113 1.00 93.31 110 HIS A C 1
ATOM 851 O O . HIS A 1 110 ? -2.034 -3.308 -7.060 1.00 93.31 110 HIS A O 1
ATOM 857 N N . MET A 1 111 ? -3.736 -3.192 -8.526 1.00 94.06 111 MET A N 1
ATOM 858 C CA . MET A 1 111 ? -4.663 -4.100 -7.824 1.00 94.06 111 MET A CA 1
ATOM 859 C C . MET A 1 111 ? -4.850 -3.787 -6.324 1.00 94.06 111 MET A C 1
ATOM 861 O O . MET A 1 111 ? -4.585 -4.650 -5.483 1.00 94.06 111 MET A O 1
ATOM 865 N N . PRO A 1 112 ? -5.282 -2.565 -5.955 1.00 95.31 112 PRO A N 1
ATOM 866 C CA . PRO A 1 112 ? -5.492 -2.230 -4.555 1.00 95.31 112 PRO A CA 1
ATOM 867 C C . PRO A 1 112 ? -6.672 -3.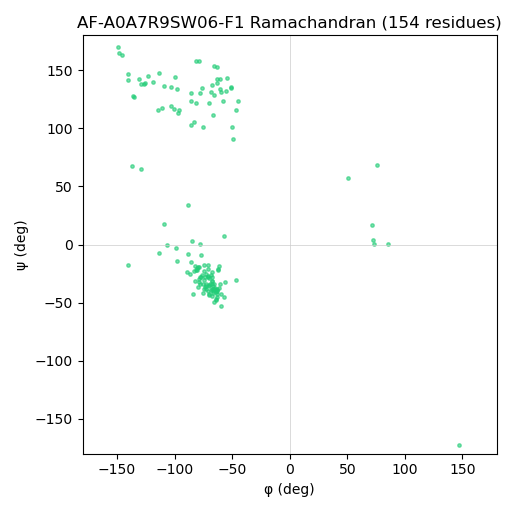015 -3.969 1.00 95.31 112 PRO A C 1
ATOM 869 O O . PRO A 1 112 ? -7.743 -3.119 -4.568 1.00 95.31 112 PRO A O 1
ATOM 872 N N . MET A 1 113 ? -6.475 -3.518 -2.759 1.00 97.44 113 MET A N 1
ATOM 873 C CA . MET A 1 113 ? -7.482 -4.115 -1.894 1.00 97.44 113 MET A CA 1
ATOM 874 C C . MET A 1 113 ? -7.486 -3.365 -0.564 1.00 97.44 113 MET A C 1
ATOM 876 O O . MET A 1 113 ? -6.440 -2.925 -0.083 1.00 97.44 113 MET A O 1
ATOM 880 N N . LEU A 1 114 ? -8.667 -3.223 0.031 1.00 97.38 114 LEU A N 1
ATOM 881 C CA . LEU A 1 114 ? -8.857 -2.534 1.300 1.00 97.38 114 LEU A CA 1
ATOM 882 C C . LEU A 1 114 ? -9.778 -3.369 2.185 1.00 97.38 114 LEU A C 1
ATOM 884 O O . LEU A 1 114 ? -10.880 -3.707 1.761 1.00 97.38 114 LEU A O 1
ATOM 888 N N . GLU A 1 115 ? -9.335 -3.658 3.405 1.00 98.00 115 GLU A N 1
ATOM 889 C CA . GLU A 1 115 ? -10.102 -4.405 4.403 1.00 98.00 115 GLU A CA 1
ATOM 890 C C . GLU A 1 115 ? -10.189 -3.612 5.710 1.00 98.00 115 GLU A C 1
ATOM 892 O O . GLU A 1 115 ? -9.206 -3.018 6.161 1.00 98.00 115 GLU A O 1
ATOM 897 N N . HIS A 1 116 ? -11.364 -3.626 6.340 1.00 97.75 116 HIS A N 1
ATOM 898 C CA . HIS A 1 116 ? -11.556 -3.079 7.679 1.00 97.75 116 HIS A CA 1
ATOM 899 C C . HIS A 1 116 ? -11.451 -4.204 8.711 1.00 97.75 116 HIS A C 1
ATOM 901 O O . HIS A 1 116 ? -12.273 -5.118 8.748 1.00 97.75 116 HIS A O 1
ATOM 907 N N . LEU A 1 117 ? -10.438 -4.132 9.568 1.00 97.81 117 LEU A N 1
ATOM 908 C CA . LEU A 1 117 ? -10.147 -5.161 10.557 1.00 97.81 117 LEU A CA 1
ATOM 909 C C . LEU A 1 117 ? -11.085 -5.052 11.770 1.00 97.81 117 LEU A C 1
ATOM 911 O O . LEU A 1 117 ? -11.641 -3.997 12.079 1.00 97.81 117 LEU A O 1
ATOM 915 N N . SER A 1 118 ? -11.236 -6.153 12.509 1.00 97.75 118 SER A N 1
ATOM 916 C CA . SER A 1 118 ? -12.109 -6.224 13.694 1.00 97.75 118 SER A CA 1
ATOM 917 C C . SER A 1 118 ? -11.691 -5.286 14.832 1.00 97.75 118 SER A C 1
ATOM 919 O O . SER A 1 118 ? -12.514 -4.934 15.673 1.00 97.75 118 SER A O 1
ATOM 921 N N . ASN A 1 119 ? -10.428 -4.854 14.850 1.00 96.38 119 ASN A N 1
ATOM 922 C CA . ASN A 1 119 ? -9.888 -3.896 15.813 1.00 96.38 119 ASN A CA 1
ATOM 923 C C . ASN A 1 119 ? -10.126 -2.422 15.418 1.00 96.38 119 ASN A C 1
ATOM 925 O O . ASN A 1 119 ? -9.635 -1.533 16.109 1.00 96.38 119 ASN A O 1
ATOM 929 N N . GLY A 1 120 ? -10.833 -2.155 14.315 1.00 96.81 120 GLY A N 1
ATOM 930 C CA . GLY A 1 120 ? -11.102 -0.801 13.823 1.00 96.81 120 GLY A CA 1
ATOM 931 C C . GLY A 1 120 ? -10.009 -0.204 12.934 1.00 96.81 120 GLY A C 1
ATOM 932 O O . GLY A 1 120 ? -10.145 0.934 12.502 1.00 96.81 120 GLY A O 1
ATOM 933 N N . SER A 1 121 ? -8.925 -0.934 12.658 1.00 97.88 121 SER A N 1
ATOM 934 C CA . SER A 1 121 ? -7.883 -0.502 11.720 1.00 97.88 121 SER A CA 1
ATOM 935 C C . SER A 1 121 ? -8.270 -0.784 10.265 1.00 97.88 121 SER A C 1
ATOM 937 O O . SER A 1 121 ? -9.058 -1.687 9.984 1.00 97.88 121 SER A O 1
ATOM 939 N N . LEU A 1 122 ? -7.658 -0.060 9.327 1.00 98.19 122 LEU A N 1
ATOM 940 C CA . LEU A 1 122 ? -7.734 -0.363 7.896 1.00 98.19 122 LEU A CA 1
ATOM 941 C C . LEU A 1 122 ? -6.434 -1.025 7.432 1.00 98.19 122 LEU A C 1
ATOM 943 O O . LEU A 1 122 ? -5.346 -0.549 7.756 1.00 98.19 122 LEU A O 1
ATOM 947 N N . LEU A 1 123 ? -6.548 -2.086 6.637 1.00 97.88 123 LEU A N 1
ATOM 948 C CA . LEU A 1 123 ? -5.437 -2.730 5.944 1.00 97.88 123 LEU A CA 1
ATOM 949 C C . LEU A 1 123 ? -5.577 -2.482 4.444 1.00 97.88 123 LEU A C 1
ATOM 951 O O . LEU A 1 123 ? -6.537 -2.937 3.824 1.00 97.88 123 LEU A O 1
ATOM 955 N N . ALA A 1 124 ? -4.607 -1.785 3.862 1.00 97.62 124 ALA A N 1
ATOM 956 C CA . ALA A 1 124 ? -4.467 -1.660 2.420 1.00 97.62 124 ALA A CA 1
ATOM 957 C C . ALA A 1 124 ? -3.431 -2.671 1.931 1.00 97.62 124 ALA A C 1
ATOM 959 O O . ALA A 1 124 ? -2.353 -2.776 2.513 1.00 97.62 124 ALA A O 1
ATOM 960 N N . VAL A 1 125 ? -3.742 -3.390 0.857 1.00 97.44 125 VAL A N 1
ATOM 961 C CA . VAL A 1 125 ? -2.825 -4.315 0.180 1.00 97.44 125 VAL A CA 1
ATOM 962 C C . VAL A 1 125 ? -2.822 -3.986 -1.303 1.00 97.44 125 VAL A C 1
ATOM 964 O O . VAL A 1 125 ? -3.872 -3.719 -1.876 1.00 97.44 125 VAL A O 1
ATOM 967 N N . TRP A 1 126 ? -1.662 -3.998 -1.944 1.00 96.12 126 TRP A N 1
ATOM 968 C CA . TRP A 1 126 ? -1.553 -3.798 -3.387 1.00 96.12 126 TRP A CA 1
ATOM 969 C C . TRP A 1 126 ? -0.376 -4.586 -3.951 1.00 96.12 126 TRP A C 1
ATOM 971 O O . TRP A 1 126 ? 0.509 -5.044 -3.228 1.00 96.12 126 TRP A O 1
ATOM 981 N N . GLN A 1 127 ? -0.358 -4.746 -5.266 1.00 96.06 127 GLN A N 1
ATOM 982 C CA . GLN A 1 127 ? 0.780 -5.293 -5.985 1.00 96.06 127 GLN A CA 1
ATOM 983 C C . GLN A 1 127 ? 1.772 -4.171 -6.301 1.00 96.06 127 GLN A C 1
ATOM 985 O O . GLN A 1 127 ? 1.417 -3.205 -6.972 1.00 96.06 127 GLN A O 1
ATOM 990 N N . GLY A 1 128 ? 3.020 -4.322 -5.862 1.00 96.00 128 GLY A N 1
ATOM 991 C CA . GLY A 1 128 ? 4.150 -3.475 -6.232 1.00 96.00 128 GLY A CA 1
ATOM 992 C C . GLY A 1 128 ? 5.013 -4.114 -7.322 1.00 96.00 128 GLY A C 1
ATOM 993 O O . GLY A 1 128 ? 5.219 -5.330 -7.323 1.00 96.00 128 GLY A O 1
ATOM 994 N N . SER A 1 129 ? 5.555 -3.314 -8.239 1.00 96.19 129 SER A N 1
ATOM 995 C CA . SER A 1 129 ? 6.575 -3.760 -9.199 1.00 96.19 129 SER A CA 1
ATOM 996 C C . SER A 1 129 ? 7.585 -2.653 -9.529 1.00 96.19 129 SER A C 1
ATOM 998 O O . SER A 1 129 ? 7.355 -1.473 -9.259 1.00 96.19 129 SER A O 1
ATOM 1000 N N . ASN A 1 130 ? 8.735 -3.026 -10.099 1.00 95.06 130 ASN A N 1
ATOM 1001 C CA . ASN A 1 130 ? 9.805 -2.072 -10.398 1.00 95.06 130 ASN A CA 1
ATOM 1002 C C . ASN A 1 130 ? 9.593 -1.290 -11.707 1.00 95.06 130 ASN A C 1
ATOM 1004 O O . ASN A 1 130 ? 10.200 -0.240 -11.890 1.00 95.06 130 ASN A O 1
ATOM 1008 N N . SER A 1 131 ? 8.783 -1.818 -12.628 1.00 93.12 131 SER A N 1
ATOM 1009 C CA . SER A 1 131 ? 8.733 -1.355 -14.023 1.00 93.12 131 SER A CA 1
ATOM 1010 C C . SER A 1 131 ? 7.331 -1.293 -14.624 1.00 93.12 131 SER A C 1
ATOM 1012 O O . SER A 1 131 ? 7.153 -0.606 -15.625 1.00 93.12 131 SER A O 1
ATOM 1014 N N . GLY A 1 132 ? 6.337 -1.961 -14.033 1.00 92.81 132 GLY A N 1
ATOM 1015 C CA . GLY A 1 132 ? 4.974 -1.966 -14.562 1.00 92.81 132 GLY A CA 1
ATOM 1016 C C . GLY A 1 132 ? 4.200 -3.260 -14.328 1.00 92.81 132 GLY A C 1
ATOM 1017 O O . GLY A 1 132 ? 4.635 -4.175 -13.618 1.00 92.81 132 GLY A O 1
ATOM 1018 N N . GLU A 1 133 ? 3.028 -3.331 -14.944 1.00 90.31 133 GLU A N 1
ATOM 1019 C CA . GLU A 1 133 ? 2.181 -4.519 -14.939 1.00 90.31 133 GLU A CA 1
ATOM 1020 C C . GLU A 1 133 ? 2.877 -5.705 -15.627 1.00 90.31 133 GLU A C 1
ATOM 1022 O O . GLU A 1 133 ? 3.612 -5.531 -16.597 1.00 90.31 133 GLU A O 1
ATOM 1027 N N . GLY A 1 134 ? 2.693 -6.923 -15.107 1.00 87.38 134 GLY A N 1
ATOM 1028 C CA . GLY A 1 134 ? 3.291 -8.130 -15.696 1.00 87.38 134 GLY A CA 1
ATOM 1029 C C . GLY A 1 134 ? 4.805 -8.291 -15.481 1.00 87.38 134 GLY A C 1
ATOM 1030 O O . GLY A 1 134 ? 5.374 -9.288 -15.919 1.00 87.38 134 GLY A O 1
ATOM 1031 N N . ALA A 1 135 ? 5.469 -7.364 -14.780 1.00 92.19 135 ALA A N 1
ATOM 1032 C CA . ALA A 1 135 ? 6.900 -7.463 -14.485 1.00 92.19 135 ALA A CA 1
ATOM 1033 C C . ALA A 1 135 ? 7.243 -8.689 -13.616 1.00 92.19 135 ALA A C 1
ATOM 1035 O O . ALA A 1 135 ? 6.441 -9.120 -12.795 1.00 92.19 135 ALA A O 1
ATOM 1036 N N . LEU A 1 136 ? 8.470 -9.211 -13.726 1.00 92.75 136 LEU A N 1
ATOM 1037 C CA . LEU A 1 136 ? 8.926 -10.345 -12.904 1.00 92.75 136 LEU A CA 1
ATOM 1038 C C . LEU A 1 136 ? 9.159 -9.976 -11.429 1.00 92.75 136 LEU A C 1
ATOM 1040 O O . LEU A 1 136 ? 9.167 -10.845 -10.565 1.00 92.75 136 LEU A O 1
ATOM 1044 N N . SER A 1 137 ? 9.359 -8.694 -11.124 1.00 92.19 137 SER A N 1
ATOM 1045 C CA . SER A 1 137 ? 9.690 -8.213 -9.778 1.00 92.19 137 SER A CA 1
ATOM 1046 C C . SER A 1 137 ? 8.447 -7.915 -8.921 1.00 92.19 137 SER A C 1
ATOM 1048 O O . SER A 1 137 ? 8.437 -6.934 -8.176 1.00 92.19 137 SER A O 1
ATOM 1050 N N . GLN A 1 138 ? 7.369 -8.678 -9.086 1.00 94.81 138 GLN A N 1
ATOM 1051 C CA . GLN A 1 138 ? 6.107 -8.417 -8.394 1.00 94.81 138 GLN A CA 1
ATOM 1052 C C . GLN A 1 138 ? 6.162 -8.857 -6.935 1.00 94.81 138 GLN A C 1
ATOM 1054 O O . GLN A 1 138 ? 6.624 -9.953 -6.621 1.00 94.81 138 GLN A O 1
ATOM 1059 N N . GLN A 1 139 ? 5.665 -8.003 -6.046 1.00 95.69 139 GLN A N 1
ATOM 1060 C CA . GLN A 1 139 ? 5.520 -8.301 -4.624 1.00 95.69 139 GLN A CA 1
ATOM 1061 C C . GLN A 1 139 ? 4.207 -7.722 -4.108 1.00 95.69 139 GLN A C 1
ATOM 1063 O O . GLN A 1 139 ? 3.771 -6.668 -4.566 1.00 95.69 139 GLN A O 1
ATOM 1068 N N . LEU A 1 140 ? 3.586 -8.396 -3.142 1.00 96.31 140 LEU A N 1
ATOM 10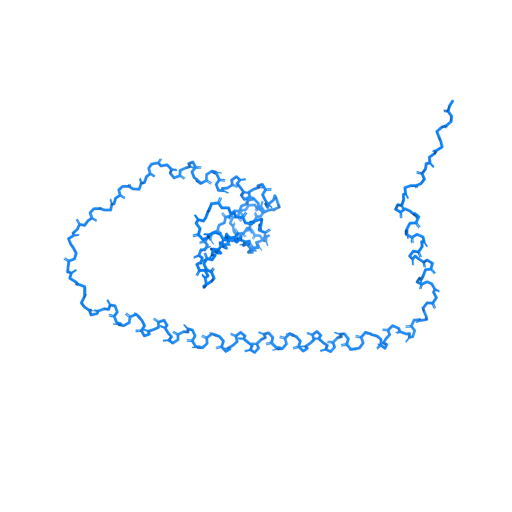69 C CA . LEU A 1 140 ? 2.490 -7.799 -2.388 1.00 96.31 140 LEU A CA 1
ATOM 1070 C C . LEU A 1 140 ? 3.071 -6.836 -1.356 1.00 96.31 140 LEU A C 1
ATOM 1072 O O . LEU A 1 140 ? 3.987 -7.189 -0.616 1.00 96.31 140 LEU A O 1
ATOM 1076 N N . GLN A 1 141 ? 2.528 -5.630 -1.328 1.00 96.69 141 GLN A N 1
ATOM 1077 C CA . GLN A 1 141 ? 2.820 -4.599 -0.345 1.00 96.69 141 GLN A CA 1
ATOM 1078 C C . GLN A 1 141 ? 1.575 -4.362 0.491 1.00 96.69 141 GLN A C 1
ATOM 1080 O O . GLN A 1 141 ? 0.455 -4.492 -0.008 1.00 96.69 141 GLN A O 1
ATOM 1085 N N . CYS A 1 142 ? 1.761 -4.025 1.762 1.00 97.06 142 CYS A N 1
ATOM 1086 C CA . CYS A 1 142 ? 0.648 -3.757 2.653 1.00 97.06 142 CYS A CA 1
ATOM 1087 C C . CYS A 1 142 ? 0.948 -2.582 3.566 1.00 97.06 142 CYS A C 1
ATOM 1089 O O . CYS A 1 142 ? 2.049 -2.471 4.081 1.00 97.06 142 CYS A O 1
ATOM 1091 N N . SER A 1 143 ? -0.043 -1.743 3.827 1.00 97.62 143 SER A N 1
ATOM 1092 C CA . SER A 1 143 ? 0.065 -0.653 4.788 1.00 97.62 143 SER A CA 1
ATOM 1093 C C . SER A 1 143 ? -1.127 -0.670 5.728 1.00 97.62 143 SER A C 1
ATOM 1095 O O . SER A 1 143 ? -2.253 -0.975 5.328 1.00 97.62 143 SER A O 1
ATOM 1097 N N . LEU A 1 144 ? -0.865 -0.351 6.992 1.00 97.75 144 LEU A N 1
ATOM 1098 C CA . LEU A 1 144 ? -1.857 -0.348 8.050 1.00 97.75 144 LEU A CA 1
ATOM 1099 C C . LEU A 1 144 ? -2.170 1.087 8.470 1.00 97.75 144 LEU A C 1
ATOM 1101 O O . LEU A 1 144 ? -1.277 1.911 8.678 1.00 97.75 144 LEU A O 1
ATOM 1105 N N . ASN A 1 145 ? -3.450 1.371 8.648 1.00 98.00 145 ASN A N 1
ATOM 1106 C CA . ASN A 1 145 ? -3.948 2.611 9.209 1.00 98.00 145 ASN A CA 1
ATOM 1107 C C . ASN A 1 145 ? -4.627 2.309 10.550 1.00 98.00 145 ASN A C 1
ATOM 1109 O O . ASN A 1 145 ? -5.626 1.595 10.622 1.00 98.00 145 ASN A O 1
ATOM 1113 N N . PHE A 1 146 ? -4.049 2.844 11.623 1.00 95.19 146 PHE A N 1
ATOM 1114 C CA . PHE A 1 146 ? -4.462 2.529 12.992 1.00 95.19 146 PHE A CA 1
ATOM 1115 C C . PHE A 1 146 ? -5.705 3.301 13.451 1.00 95.19 146 PHE A C 1
ATOM 1117 O O . PHE A 1 146 ? -6.364 2.864 14.390 1.00 95.19 146 PHE A O 1
ATOM 1124 N N . ASP A 1 147 ? -6.024 4.437 12.821 1.00 93.50 147 ASP A N 1
ATOM 1125 C CA . ASP A 1 147 ? -7.142 5.302 13.226 1.00 93.50 147 ASP A CA 1
ATOM 1126 C C . ASP A 1 147 ? -8.492 4.932 12.586 1.00 93.50 147 ASP A C 1
ATOM 1128 O O . ASP A 1 147 ? -9.517 5.505 12.959 1.00 93.50 147 ASP A O 1
ATOM 1132 N N . GLY A 1 148 ? -8.499 3.997 11.630 1.00 92.19 148 GLY A N 1
ATOM 1133 C CA . GLY A 1 148 ? -9.696 3.551 10.914 1.00 92.19 148 GLY A CA 1
ATOM 1134 C C . GLY A 1 148 ? -10.253 4.570 9.915 1.00 92.19 148 GLY A C 1
ATOM 1135 O O . GLY A 1 148 ? -11.317 4.356 9.338 1.00 92.19 148 GLY A O 1
ATOM 1136 N N . ARG A 1 149 ? -9.576 5.708 9.727 1.00 93.25 149 ARG A N 1
ATOM 1137 C CA . ARG A 1 149 ? -10.053 6.863 8.945 1.00 93.25 149 ARG A CA 1
ATOM 1138 C C . ARG A 1 149 ? -9.230 7.110 7.688 1.00 93.25 149 ARG A C 1
ATOM 1140 O O . ARG A 1 149 ? -9.588 7.978 6.897 1.00 93.25 149 ARG A O 1
ATOM 1147 N N . GLY A 1 150 ? -8.127 6.386 7.508 1.00 91.56 150 GLY A N 1
ATOM 1148 C CA . GLY A 1 150 ? -7.256 6.517 6.340 1.00 91.56 150 GLY A CA 1
ATOM 1149 C C . GLY A 1 150 ? -6.439 7.812 6.303 1.00 91.56 150 GLY A C 1
ATOM 1150 O O . GLY A 1 150 ? -5.936 8.166 5.238 1.00 91.56 150 GLY A O 1
ATOM 1151 N N . LEU A 1 151 ? -6.300 8.527 7.428 1.00 89.94 151 LEU A N 1
ATOM 1152 C CA . LEU A 1 151 ? -5.556 9.794 7.486 1.00 89.94 151 LEU A CA 1
ATOM 1153 C C . LEU A 1 151 ? -4.043 9.583 7.616 1.00 89.94 151 LEU A C 1
ATOM 1155 O O . LEU A 1 151 ? -3.262 10.404 7.135 1.00 89.94 151 LEU A O 1
ATOM 1159 N N . GLN A 1 152 ? -3.622 8.495 8.268 1.00 91.38 152 GLN A N 1
ATOM 1160 C CA . GLN A 1 152 ? -2.212 8.155 8.474 1.00 91.38 152 GLN A CA 1
ATOM 1161 C C . GLN A 1 152 ? -1.953 6.673 8.221 1.00 91.38 152 GLN A C 1
ATOM 1163 O O . GLN A 1 152 ? -2.602 5.809 8.805 1.00 91.38 152 GLN A O 1
ATOM 1168 N N . TRP A 1 153 ? -0.974 6.383 7.377 1.00 94.69 153 TRP A N 1
ATOM 1169 C CA . TRP A 1 153 ? -0.649 5.032 6.932 1.00 94.69 153 TRP A CA 1
ATOM 1170 C C . TRP A 1 153 ? 0.772 4.672 7.353 1.00 94.69 153 TRP A C 1
ATOM 1172 O O . TRP A 1 153 ? 1.671 5.516 7.286 1.00 94.69 153 TRP A O 1
ATOM 1182 N N . SER A 1 154 ? 0.982 3.431 7.793 1.00 95.75 154 SER A N 1
ATOM 1183 C CA . SER A 1 154 ? 2.324 2.918 8.060 1.00 95.75 154 SER A CA 1
ATOM 1184 C C . SER A 1 154 ? 3.127 2.830 6.759 1.00 95.75 154 SER A C 1
ATOM 1186 O O . SER A 1 154 ? 2.545 2.636 5.687 1.00 95.75 154 SER A O 1
ATOM 1188 N N . PRO A 1 155 ? 4.463 2.906 6.813 1.00 93.12 155 PRO A N 1
ATOM 1189 C CA . PRO A 1 155 ? 5.276 2.428 5.706 1.00 93.12 155 PRO A CA 1
ATOM 1190 C C . PRO A 1 155 ? 4.912 0.964 5.380 1.00 93.12 155 PRO A C 1
ATOM 1192 O O . PRO A 1 155 ? 4.570 0.220 6.311 1.00 93.12 155 PRO A O 1
ATOM 1195 N N . PRO A 1 156 ? 4.916 0.585 4.095 1.00 89.81 156 PRO A N 1
ATOM 1196 C CA . PRO A 1 156 ? 4.675 -0.781 3.653 1.00 89.81 156 PRO A CA 1
ATOM 1197 C C . PRO A 1 156 ? 5.886 -1.710 3.777 1.00 89.81 156 PRO A C 1
ATOM 1199 O O . PRO A 1 156 ? 7.010 -1.208 4.021 1.00 89.81 156 PRO A O 1
#

Solvent-accessible surface area (backbone atoms only — not comparable to full-atom values): 9605 Å² total; per-residue (Å²): 136,85,87,79,83,76,79,58,70,66,66,60,52,52,54,55,54,55,67,68,57,78,75,66,62,77,79,60,56,64,72,64,49,55,64,56,54,54,53,54,55,53,54,58,54,54,56,56,56,56,58,59,57,58,58,58,61,59,51,60,59,55,57,62,59,58,61,65,69,73,65,85,73,77,88,73,77,89,69,76,76,76,76,74,71,94,57,59,67,64,56,49,53,54,51,50,53,50,43,31,70,68,33,69,76,32,46,34,74,44,78,78,45,79,46,78,46,97,88,49,25,33,41,39,37,29,39,25,11,63,84,39,88,91,48,91,64,62,42,82,41,49,29,47,14,78,81,50,73,77,87,56,68,46,79,94

Organism: NCBI:txid1486889

Mean predicted aligned error: 18.88 Å

Sequence (156 aa):
YTNVGLPSIRKRQERRLRARLSGIHPSSYLLVMLPLLGVLVGYQMGLSACNSQMSAEHFDLRTRRAEDCNRTLPSRPEQTPPSAPLNSGAAQEQATGWVARNTPLLPYAHMPMLEHLSNGSLLAVWQGSNSGEGALSQQLQCSLNFDGRGLQWSPP

Foldseek 3Di:
DDDDDDDPPVVVVVVVVVVVPPPDDPVVVVVVVVVVVVVVVVVVVVVVVVVVVVVPVVVVVVVVVVVVVPPDDDDDPDDDPPDDDPCPVVVVVVVLVVQCVLPVQFSDWADWDWDQDPLLKIKIKIWTHRPDPPDPRIDIDIWIGNNNPPPDIDRD

Radius of gyration: 27.39 Å; Cα contacts (8 Å, |Δi|>4): 124; chains: 1; bounding box: 90×50×35 Å

pLDDT: mean 70.7, std 19.78, range [39.06, 98.19]

Secondary structure (DSSP, 8-state):
-----PPPHHHHHHHHHHHHHTT--GGGHHHHHHHHHHHHHHHHHHHHHHHHHHHHHHHHHHHHHHHHTTS--------------TTHHHHHHHHHHHHHHH-TT--EEEEEEEEE-TTS-EEEEEEEESSSTT-S--EEEEEEETTSSSSS----

Nearest PDB structures (foldseek):
  7qyp-assembly1_A  TM=8.420E-01  e=3.354E-02  Tannerella forsythia
  7qyj-assembly1_B  TM=8.451E-01  e=5.146E-02  Tannerella forsythia
  4fj6-assembly2_C  TM=8.456E-01  e=8.392E-02  Parabacteroides distasonis ATCC 8503
  6myv-assembly2_B  TM=8.389E-01  e=1.455E-01  bacterium
  1tuh-assembly1_A-2  TM=4.240E-01  e=3.949E+00  uncultured bacterium